Protein AF-A0A258MG38-F1 (afdb_monomer_lite)

Secondary structure (DSSP, 8-state):
-HHHHHHHHHHHHHHHHHHHHHHHHTT-GGGHHHHHHHHHHHHHHHHHHHHHH----HHHHHHHHHHHHHHHHHHHHHHHHHHHH---SSHHHHHHHHHHHHHHHHHHHHHHHS--------

Structure (mmCIF, N/CA/C/O backbone):
data_AF-A0A258MG38-F1
#
_entry.id   AF-A0A258MG38-F1
#
loop_
_atom_site.group_PDB
_atom_site.id
_atom_site.type_symbol
_atom_site.label_atom_id
_atom_site.label_alt_id
_atom_site.label_comp_id
_atom_site.label_asym_id
_atom_site.label_entity_id
_atom_site.label_seq_id
_atom_site.pdbx_PDB_ins_code
_atom_site.Cartn_x
_atom_site.Cartn_y
_atom_site.Cartn_z
_atom_site.occupancy
_atom_site.B_iso_or_equiv
_atom_site.auth_seq_id
_atom_site.auth_comp_id
_atom_site.auth_asym_id
_atom_site.auth_atom_id
_atom_site.pdbx_PDB_model_num
ATOM 1 N N . MET A 1 1 ? -23.939 3.182 2.422 1.00 60.88 1 MET A N 1
ATOM 2 C CA . MET A 1 1 ? -22.844 3.690 1.565 1.00 60.88 1 MET A CA 1
ATOM 3 C C . MET A 1 1 ? -21.629 2.763 1.587 1.00 60.88 1 MET A C 1
ATOM 5 O O . MET A 1 1 ? -20.920 2.687 0.595 1.00 60.88 1 MET A O 1
ATOM 9 N N . ASP A 1 2 ? -21.431 1.989 2.653 1.00 64.81 2 ASP A N 1
ATOM 10 C CA . ASP A 1 2 ? -20.208 1.202 2.882 1.00 64.81 2 ASP A CA 1
ATOM 11 C C . ASP A 1 2 ? -20.075 -0.035 1.966 1.00 64.81 2 ASP A C 1
ATOM 13 O O . ASP A 1 2 ? -18.987 -0.385 1.509 1.00 64.81 2 ASP A O 1
ATOM 17 N N . TYR A 1 3 ? -21.197 -0.643 1.563 1.00 69.00 3 TYR A N 1
ATOM 18 C CA . TYR A 1 3 ? -21.204 -1.711 0.550 1.00 69.00 3 TYR A CA 1
ATOM 19 C C . TYR A 1 3 ? -20.843 -1.219 -0.860 1.00 69.00 3 TYR A C 1
ATOM 21 O O . TYR A 1 3 ? -20.300 -1.978 -1.657 1.00 69.00 3 TYR A O 1
ATOM 29 N N . ALA A 1 4 ? -21.111 0.053 -1.175 1.00 77.06 4 ALA A N 1
ATOM 30 C CA . ALA A 1 4 ? -20.762 0.621 -2.477 1.00 77.06 4 ALA A CA 1
ATOM 31 C C . ALA A 1 4 ? -19.246 0.855 -2.593 1.00 77.06 4 ALA A C 1
ATOM 33 O O . ALA A 1 4 ? -18.666 0.611 -3.647 1.00 77.06 4 ALA A O 1
ATOM 34 N N . LEU A 1 5 ? -18.598 1.256 -1.492 1.00 75.06 5 LEU A N 1
ATOM 35 C CA . LEU A 1 5 ? -17.145 1.432 -1.402 1.00 75.06 5 LEU A CA 1
ATOM 36 C C . LEU A 1 5 ? -16.385 0.110 -1.562 1.00 75.06 5 LEU A C 1
ATOM 38 O O . LEU A 1 5 ? -15.429 0.040 -2.334 1.00 75.06 5 LEU A O 1
ATOM 42 N N . SER A 1 6 ? -16.834 -0.948 -0.887 1.00 76.31 6 SER A N 1
ATOM 43 C CA . SER A 1 6 ? -16.218 -2.276 -1.014 1.00 76.31 6 SER A CA 1
ATOM 44 C C . SER A 1 6 ? -16.442 -2.893 -2.399 1.00 76.31 6 SER A C 1
ATOM 46 O O . SER A 1 6 ? -15.507 -3.458 -2.967 1.00 76.31 6 SER A O 1
ATOM 48 N N . LEU A 1 7 ? -17.631 -2.725 -2.992 1.00 81.56 7 LEU A N 1
ATOM 49 C CA . LEU A 1 7 ? -17.914 -3.179 -4.358 1.00 81.56 7 LEU A CA 1
ATOM 50 C C . LEU A 1 7 ? -17.058 -2.440 -5.396 1.00 81.56 7 LEU A C 1
ATOM 52 O O . LEU A 1 7 ? -16.479 -3.072 -6.279 1.00 81.56 7 LEU A O 1
ATOM 56 N N . PHE A 1 8 ? -16.931 -1.117 -5.263 1.00 85.38 8 PHE A N 1
ATOM 57 C CA . PHE A 1 8 ? -16.081 -0.308 -6.132 1.00 85.38 8 PHE A CA 1
ATOM 58 C C . PHE A 1 8 ? -14.606 -0.714 -6.019 1.00 85.38 8 PHE A C 1
ATOM 60 O O . PHE A 1 8 ? -13.946 -0.913 -7.036 1.00 85.38 8 PHE A O 1
ATOM 67 N N . GLY A 1 9 ? 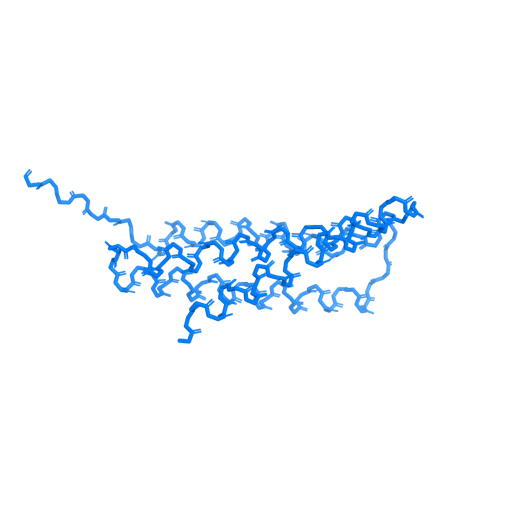-14.101 -0.912 -4.795 1.00 83.44 9 GLY A N 1
ATOM 68 C CA . GLY A 1 9 ? -12.729 -1.367 -4.563 1.00 83.44 9 GLY A CA 1
ATOM 69 C C . GLY A 1 9 ? -12.444 -2.746 -5.167 1.00 83.44 9 GLY A C 1
ATOM 70 O O . GLY A 1 9 ? -11.394 -2.949 -5.773 1.00 83.44 9 GLY A O 1
ATOM 71 N N . LEU A 1 10 ? -13.393 -3.683 -5.072 1.00 84.56 10 LEU A N 1
ATOM 72 C CA . LEU A 1 10 ? -13.272 -4.995 -5.713 1.00 84.56 10 LEU A CA 1
ATOM 73 C C . LEU A 1 10 ? -13.300 -4.899 -7.244 1.00 84.56 10 LEU A C 1
ATOM 75 O O . LEU A 1 10 ? -12.493 -5.556 -7.898 1.00 84.56 10 LEU A O 1
ATOM 79 N N . GLY A 1 11 ? -14.182 -4.069 -7.811 1.00 88.06 11 GLY A N 1
ATOM 80 C CA . GLY A 1 11 ? -14.256 -3.846 -9.256 1.00 88.06 11 GLY A CA 1
ATOM 81 C C . GLY A 1 11 ? -12.976 -3.224 -9.816 1.00 88.06 11 GLY A C 1
ATOM 82 O O . GLY A 1 11 ? -12.408 -3.730 -10.782 1.00 88.06 11 GLY A O 1
ATOM 83 N N . PHE A 1 12 ? -12.470 -2.177 -9.162 1.00 88.12 12 PHE A N 1
ATOM 84 C CA . PHE A 1 12 ? -11.228 -1.509 -9.553 1.00 88.12 12 PHE A CA 1
ATOM 85 C C . PHE A 1 12 ? -10.002 -2.420 -9.395 1.00 88.12 12 PHE A C 1
ATOM 87 O O . PHE A 1 12 ? -9.157 -2.487 -10.287 1.00 88.12 12 PHE A O 1
ATOM 94 N N . GLY A 1 13 ? -9.926 -3.181 -8.299 1.00 86.94 13 GLY A N 1
ATOM 95 C CA . GLY A 1 13 ? -8.874 -4.176 -8.095 1.00 86.94 13 GLY A CA 1
ATOM 96 C C . GLY A 1 13 ? -8.904 -5.290 -9.147 1.00 86.94 13 GLY A C 1
ATOM 97 O O . GLY A 1 13 ? -7.856 -5.667 -9.665 1.00 86.94 13 GLY A O 1
ATOM 98 N N . GLY A 1 14 ? -10.094 -5.775 -9.515 1.00 87.75 14 GLY A N 1
ATOM 99 C CA . GLY A 1 14 ? -10.269 -6.757 -10.589 1.00 87.75 14 GLY A CA 1
ATOM 100 C C . GLY A 1 14 ? -9.830 -6.228 -11.956 1.00 87.75 14 GLY A C 1
ATOM 101 O O . GLY A 1 14 ? -9.135 -6.927 -12.690 1.00 87.75 14 GLY A O 1
ATOM 102 N N . TYR A 1 15 ? -10.158 -4.974 -12.264 1.00 89.62 15 TYR A N 1
ATOM 103 C CA . TYR A 1 15 ? -9.717 -4.305 -13.488 1.00 89.62 15 TYR A CA 1
ATOM 104 C C . TYR A 1 15 ? -8.187 -4.169 -13.566 1.00 89.62 15 TYR A C 1
ATOM 106 O O . TYR A 1 15 ? -7.589 -4.483 -14.592 1.00 89.62 15 TYR A O 1
ATOM 114 N N . LEU A 1 16 ? -7.534 -3.779 -12.465 1.00 87.69 16 LEU A N 1
ATOM 115 C CA . LEU A 1 16 ? -6.069 -3.710 -12.381 1.00 87.69 16 LEU A CA 1
ATOM 116 C C . LEU A 1 16 ? -5.401 -5.075 -12.590 1.00 87.69 16 LEU A C 1
ATOM 118 O O . LEU A 1 16 ? -4.377 -5.158 -13.266 1.00 87.69 16 LEU A O 1
ATOM 122 N N . LEU A 1 17 ? -5.983 -6.145 -12.040 1.00 88.06 17 LEU A N 1
ATOM 123 C CA . LEU A 1 17 ? -5.490 -7.506 -12.256 1.00 88.06 17 LEU A CA 1
ATOM 124 C C . LEU A 1 17 ? -5.616 -7.921 -13.724 1.00 88.06 17 LEU A C 1
ATOM 126 O O . LEU A 1 17 ? -4.668 -8.476 -14.272 1.00 88.06 17 LEU A O 1
ATOM 130 N N . PHE A 1 18 ? -6.752 -7.624 -14.360 1.00 88.88 18 PHE A N 1
ATOM 131 C CA . PHE A 1 18 ? -6.971 -7.906 -15.778 1.00 88.88 18 PHE A CA 1
ATOM 132 C C . PHE A 1 18 ? -5.939 -7.191 -16.662 1.00 88.88 18 PHE A C 1
ATOM 134 O O . PHE A 1 18 ? -5.230 -7.847 -17.423 1.00 88.88 18 PHE A O 1
ATOM 141 N N . LEU A 1 19 ? -5.771 -5.875 -16.476 1.00 87.69 19 LEU A N 1
ATOM 142 C CA . LEU A 1 19 ? -4.759 -5.092 -17.193 1.00 87.69 19 LEU A CA 1
ATOM 143 C C . LEU A 1 19 ? -3.345 -5.623 -16.966 1.00 87.69 19 LEU A C 1
ATOM 145 O O . LEU A 1 19 ? -2.546 -5.694 -17.893 1.00 87.69 19 LEU A O 1
ATOM 149 N N . GLY A 1 20 ? -3.023 -5.990 -15.727 1.00 85.12 20 GLY A N 1
ATOM 150 C CA . GLY A 1 20 ? -1.706 -6.507 -15.400 1.00 85.12 20 GLY A CA 1
ATOM 151 C C . GLY A 1 20 ? -1.396 -7.831 -16.087 1.00 85.12 20 GLY A C 1
ATOM 152 O O . GLY A 1 20 ? -0.281 -8.006 -16.571 1.00 85.12 20 GLY A O 1
ATOM 153 N N . VAL A 1 21 ? -2.381 -8.729 -16.193 1.00 85.44 21 VAL A N 1
ATOM 154 C CA . VAL A 1 21 ? -2.241 -9.996 -16.923 1.00 85.44 21 VAL A CA 1
ATOM 155 C C . VAL A 1 21 ? -2.070 -9.753 -18.423 1.00 85.44 21 VAL A C 1
ATOM 157 O O . VAL A 1 21 ? -1.158 -10.327 -19.013 1.00 85.44 21 VAL A O 1
ATOM 160 N N . GLU A 1 22 ? -2.872 -8.878 -19.036 1.00 84.88 22 GLU A N 1
ATOM 161 C CA . GLU A 1 22 ? -2.713 -8.534 -20.458 1.00 84.88 22 GLU A CA 1
ATOM 162 C C . GLU A 1 22 ? -1.328 -7.948 -20.761 1.00 84.88 22 GLU A C 1
ATOM 164 O O . GLU A 1 22 ? -0.679 -8.337 -21.732 1.00 84.88 22 GLU A O 1
ATOM 169 N N . LEU A 1 23 ? -0.831 -7.057 -19.899 1.00 84.00 23 LEU A N 1
ATOM 170 C CA . LEU A 1 23 ? 0.464 -6.408 -20.090 1.00 84.00 23 LEU A CA 1
ATOM 171 C C . LEU A 1 23 ? 1.637 -7.397 -19.969 1.00 84.00 23 LEU A C 1
ATOM 173 O O . LEU A 1 23 ? 2.627 -7.289 -20.696 1.00 84.00 23 LEU A O 1
ATOM 177 N N . LEU A 1 24 ? 1.503 -8.392 -19.087 1.00 82.56 24 LEU A N 1
ATOM 178 C CA . LEU A 1 24 ? 2.486 -9.460 -18.898 1.00 82.56 24 LEU A CA 1
ATOM 179 C C . LEU A 1 24 ? 2.498 -10.431 -20.089 1.00 82.56 24 LEU A C 1
ATOM 181 O O . LEU A 1 24 ? 3.569 -10.839 -20.536 1.00 82.56 24 LEU A O 1
ATOM 185 N N . LEU A 1 25 ? 1.324 -10.739 -20.652 1.00 77.12 25 LEU A N 1
ATOM 186 C CA . LEU A 1 25 ? 1.193 -11.513 -21.894 1.00 77.12 25 LEU A CA 1
ATOM 187 C C . LEU A 1 25 ? 1.765 -10.763 -23.107 1.00 77.12 25 LEU A C 1
ATOM 189 O O . LEU A 1 25 ? 2.301 -11.390 -24.016 1.00 77.12 25 LEU A O 1
ATOM 193 N N . GLY A 1 26 ? 1.719 -9.428 -23.091 1.00 78.12 26 GLY A N 1
ATOM 194 C CA . GLY A 1 26 ? 2.377 -8.558 -24.070 1.00 78.12 26 GLY A CA 1
ATOM 195 C C . GLY A 1 26 ? 3.903 -8.457 -23.929 1.00 78.12 26 GLY A C 1
ATOM 196 O O . GLY A 1 26 ? 4.519 -7.667 -24.642 1.00 78.12 26 GLY A O 1
ATOM 197 N N . GLY A 1 27 ? 4.525 -9.211 -23.012 1.00 76.75 27 GLY A N 1
ATOM 198 C CA . GLY A 1 27 ? 5.979 -9.238 -22.812 1.00 76.75 27 GLY A CA 1
ATOM 199 C C . GLY A 1 27 ? 6.544 -8.038 -22.045 1.00 76.75 27 GLY A C 1
ATOM 200 O O . GLY A 1 27 ? 7.762 -7.886 -21.954 1.00 76.75 27 GLY A O 1
ATOM 201 N N . GLN A 1 28 ? 5.691 -7.182 -21.476 1.00 78.25 28 GLN A N 1
ATOM 202 C CA . GLN A 1 28 ? 6.130 -6.033 -20.693 1.00 78.25 28 GLN A CA 1
ATOM 203 C C . GLN A 1 28 ? 6.217 -6.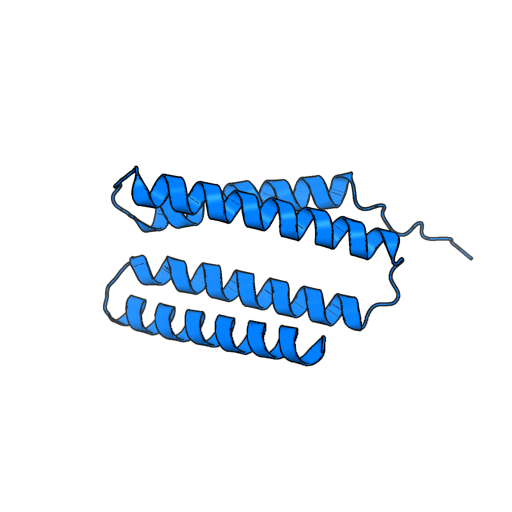403 -19.208 1.00 78.25 28 GLN A C 1
ATOM 205 O O . GLN A 1 28 ? 5.208 -6.604 -18.530 1.00 78.25 28 GLN A O 1
ATOM 210 N N . ASN A 1 29 ? 7.437 -6.398 -18.663 1.00 78.06 29 ASN A N 1
ATOM 211 C CA . ASN A 1 29 ? 7.692 -6.652 -17.236 1.00 78.06 29 ASN A CA 1
ATOM 212 C C . ASN A 1 29 ? 6.988 -5.650 -16.299 1.00 78.06 29 ASN A C 1
ATOM 214 O O . ASN A 1 29 ? 6.830 -5.918 -15.108 1.00 78.06 29 ASN A O 1
ATOM 218 N N . PHE A 1 30 ? 6.524 -4.513 -16.827 1.00 81.31 30 PHE A N 1
ATOM 219 C CA . PHE A 1 30 ? 5.719 -3.548 -16.084 1.00 81.31 30 PHE A CA 1
ATOM 220 C C . PHE A 1 30 ? 4.378 -4.128 -15.603 1.00 81.31 30 PHE A C 1
ATOM 222 O O . PHE A 1 30 ? 3.840 -3.635 -14.616 1.00 81.31 30 PHE A O 1
ATOM 229 N N . GLY A 1 31 ? 3.871 -5.213 -16.210 1.00 82.44 31 GLY A N 1
ATOM 230 C CA . GLY A 1 31 ? 2.616 -5.869 -15.810 1.00 82.44 31 GLY A CA 1
ATOM 231 C C . GLY A 1 31 ? 2.593 -6.363 -14.359 1.00 82.44 31 GLY A C 1
ATOM 232 O O . GLY A 1 31 ? 1.528 -6.487 -13.760 1.00 82.44 31 GLY A O 1
ATOM 233 N N . ILE A 1 32 ? 3.761 -6.557 -13.741 1.00 84.81 32 ILE A N 1
ATOM 234 C CA . ILE A 1 32 ? 3.886 -6.947 -12.330 1.00 84.81 32 ILE A CA 1
ATOM 235 C C . ILE A 1 32 ? 3.320 -5.860 -11.397 1.00 84.81 32 ILE A C 1
ATOM 237 O O . ILE A 1 32 ? 2.686 -6.176 -10.390 1.00 84.81 32 ILE A O 1
ATOM 241 N N . VAL A 1 33 ? 3.503 -4.579 -11.735 1.00 86.94 33 VAL A N 1
ATOM 242 C CA . VAL A 1 33 ? 3.059 -3.443 -10.911 1.00 86.94 33 VAL A CA 1
ATOM 243 C C . VAL A 1 33 ? 1.533 -3.431 -10.727 1.00 86.94 33 VAL A C 1
ATOM 245 O O . VAL A 1 33 ? 1.083 -3.554 -9.584 1.00 86.94 33 VAL A O 1
ATOM 248 N N . PRO A 1 34 ? 0.702 -3.344 -11.786 1.00 86.31 34 PRO A N 1
ATOM 249 C CA . PRO A 1 34 ? -0.751 -3.341 -11.639 1.00 86.31 34 PRO A CA 1
ATOM 250 C C . PRO A 1 34 ? -1.287 -4.627 -10.995 1.00 86.31 34 PRO A C 1
ATOM 252 O O . PRO A 1 34 ? -2.265 -4.548 -10.255 1.00 86.31 34 PRO A O 1
ATOM 255 N N . ILE A 1 35 ? -0.622 -5.781 -11.166 1.00 87.75 35 ILE A N 1
ATOM 256 C CA . ILE A 1 35 ? -0.997 -7.013 -10.453 1.00 87.75 35 ILE A CA 1
ATOM 257 C C . ILE A 1 35 ? -0.845 -6.833 -8.940 1.00 87.75 35 ILE A C 1
ATOM 259 O O . ILE A 1 35 ? -1.786 -7.091 -8.188 1.00 87.75 35 ILE A O 1
ATOM 263 N N . VAL A 1 36 ? 0.319 -6.368 -8.475 1.00 87.50 36 VAL A N 1
ATOM 264 C CA . VAL A 1 36 ? 0.566 -6.179 -7.038 1.00 87.50 36 VAL A CA 1
ATOM 265 C C . VAL A 1 36 ? -0.371 -5.119 -6.458 1.00 87.50 36 VAL A C 1
ATOM 267 O O . VAL A 1 36 ? -0.987 -5.353 -5.417 1.00 87.50 36 VAL A O 1
ATOM 270 N N . PHE A 1 37 ? -0.547 -3.984 -7.138 1.00 86.75 37 PHE A N 1
ATOM 271 C CA . PHE A 1 37 ? -1.477 -2.939 -6.697 1.00 86.75 37 PHE A CA 1
ATOM 272 C C . PHE A 1 37 ? -2.934 -3.426 -6.682 1.00 86.75 37 PHE A C 1
ATOM 274 O O . PHE A 1 37 ? -3.665 -3.136 -5.732 1.00 86.75 37 PHE A O 1
ATOM 281 N N . GLY A 1 38 ? -3.346 -4.225 -7.670 1.00 87.12 38 GLY A N 1
ATOM 282 C CA . GLY A 1 38 ? -4.658 -4.869 -7.714 1.00 87.12 38 GLY A CA 1
ATOM 283 C C . GLY A 1 38 ? -4.874 -5.822 -6.537 1.00 87.12 38 GLY A C 1
ATOM 284 O O . GLY A 1 38 ? -5.887 -5.724 -5.842 1.00 87.12 38 GLY A O 1
ATOM 285 N N . LEU A 1 39 ? -3.894 -6.681 -6.229 1.00 87.88 39 LEU A N 1
ATOM 286 C CA . LEU A 1 39 ? -3.939 -7.569 -5.060 1.00 87.88 39 LEU A CA 1
ATOM 287 C C . LEU A 1 39 ? -4.044 -6.786 -3.748 1.00 87.88 39 LEU A C 1
ATOM 289 O O . LEU A 1 39 ? -4.828 -7.154 -2.871 1.00 87.88 39 LEU A O 1
ATOM 293 N N . VAL A 1 40 ? -3.280 -5.705 -3.596 1.00 87.06 40 VAL A N 1
ATOM 294 C CA . VAL A 1 40 ? -3.335 -4.838 -2.411 1.00 87.06 40 VAL A CA 1
ATOM 295 C C . VAL A 1 40 ? -4.712 -4.178 -2.284 1.00 87.06 40 VAL A C 1
ATOM 297 O O . VAL A 1 40 ? -5.300 -4.198 -1.202 1.00 87.06 40 VAL A O 1
ATOM 300 N N . CYS A 1 41 ? -5.271 -3.667 -3.384 1.00 86.88 41 CYS A N 1
ATOM 301 C CA . CYS A 1 41 ? -6.603 -3.063 -3.414 1.00 86.88 41 CYS A CA 1
ATOM 302 C C . CYS A 1 41 ? -7.693 -4.062 -2.992 1.00 86.88 41 CYS A C 1
ATOM 304 O O . CYS A 1 41 ? -8.501 -3.768 -2.109 1.00 86.88 41 CYS A O 1
ATOM 306 N N . VAL A 1 42 ? -7.657 -5.284 -3.535 1.00 86.44 42 VAL A N 1
ATOM 307 C CA . VAL A 1 42 ? -8.587 -6.360 -3.159 1.00 86.44 42 VAL A CA 1
ATOM 308 C C . VAL A 1 42 ? -8.433 -6.740 -1.685 1.00 86.44 42 VAL A C 1
ATOM 310 O O . VAL A 1 42 ? -9.436 -6.935 -0.997 1.00 86.44 42 VAL A O 1
ATOM 313 N N . ASN A 1 43 ? -7.203 -6.827 -1.169 1.00 85.56 43 ASN A N 1
ATOM 314 C CA . ASN A 1 43 ? -6.969 -7.105 0.249 1.00 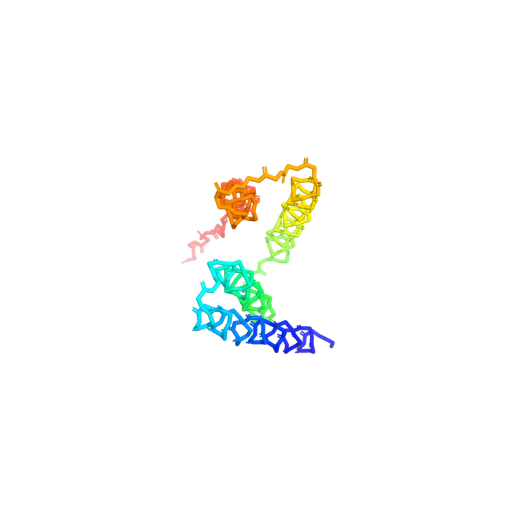85.56 43 ASN A CA 1
ATOM 315 C C . ASN A 1 43 ? -7.563 -6.013 1.148 1.00 85.56 43 ASN A C 1
ATOM 317 O O . ASN A 1 43 ? -8.228 -6.339 2.130 1.00 85.56 43 ASN A O 1
ATOM 321 N N . TYR A 1 44 ? -7.399 -4.736 0.796 1.00 82.69 44 TYR A N 1
ATOM 322 C CA . TYR A 1 44 ? -8.012 -3.641 1.547 1.00 82.69 44 TYR A CA 1
ATOM 323 C C . TYR A 1 44 ? -9.539 -3.651 1.475 1.00 82.69 44 TYR A C 1
ATOM 325 O O . TYR A 1 44 ? -10.181 -3.510 2.513 1.00 82.69 44 TYR A O 1
ATOM 333 N N . ALA A 1 45 ? -10.131 -3.907 0.306 1.00 83.94 45 ALA A N 1
ATOM 334 C CA . ALA A 1 45 ? -11.583 -4.036 0.170 1.00 83.94 45 ALA A CA 1
ATOM 335 C C . ALA A 1 45 ? -12.144 -5.204 1.009 1.00 83.94 45 ALA A C 1
ATOM 337 O O . ALA A 1 45 ? -13.198 -5.086 1.636 1.00 83.94 45 ALA A O 1
ATOM 338 N N . ARG A 1 46 ? -11.416 -6.327 1.084 1.00 81.19 46 ARG A N 1
ATOM 339 C CA . ARG A 1 46 ? -11.766 -7.463 1.954 1.00 81.19 46 ARG A CA 1
ATOM 340 C C . ARG A 1 46 ? -11.650 -7.121 3.437 1.00 81.19 46 ARG A C 1
ATOM 342 O O . ARG A 1 46 ? -12.482 -7.574 4.220 1.00 81.19 46 ARG A O 1
ATOM 349 N N . LEU A 1 47 ? -10.616 -6.380 3.837 1.00 78.12 47 LEU A N 1
ATOM 350 C CA . LEU A 1 47 ? -10.456 -5.924 5.220 1.00 78.12 47 LEU A CA 1
ATOM 351 C C . LEU A 1 47 ? -11.612 -5.006 5.621 1.00 78.12 47 LEU A C 1
ATOM 353 O O . LEU A 1 47 ? -12.209 -5.223 6.669 1.00 78.12 47 LEU A O 1
ATOM 357 N N . ASP A 1 48 ? -11.977 -4.058 4.760 1.00 77.75 48 ASP A N 1
ATOM 358 C CA . ASP A 1 48 ? -13.107 -3.150 4.970 1.00 77.75 48 ASP A CA 1
ATOM 359 C C . ASP A 1 48 ? -14.428 -3.919 5.157 1.00 77.75 48 ASP A C 1
ATOM 361 O O . ASP A 1 48 ? -15.143 -3.725 6.142 1.00 77.75 48 ASP A O 1
ATOM 365 N N . TYR A 1 49 ? -14.680 -4.919 4.303 1.00 77.19 49 TYR A N 1
ATOM 366 C CA . TYR A 1 49 ? -15.835 -5.812 4.439 1.00 77.19 49 TYR A CA 1
ATOM 367 C C . TYR A 1 49 ? -15.833 -6.615 5.755 1.00 77.19 49 TYR A C 1
ATOM 369 O O . TYR A 1 49 ? -16.870 -6.769 6.403 1.00 77.19 49 TYR A O 1
ATOM 377 N N . GLN A 1 50 ? -14.674 -7.125 6.187 1.00 72.44 50 GLN A N 1
ATOM 378 C CA . GLN A 1 50 ? -14.555 -7.837 7.465 1.00 72.44 50 GLN A CA 1
ATOM 379 C C . GLN A 1 50 ? -14.780 -6.920 8.671 1.00 72.44 50 GLN A C 1
ATOM 381 O O . GLN A 1 50 ? -15.378 -7.354 9.657 1.00 72.44 50 GLN A O 1
ATOM 386 N N . PHE A 1 51 ? -14.345 -5.660 8.601 1.00 69.19 51 PHE A N 1
ATOM 387 C CA . PHE A 1 51 ? -14.598 -4.675 9.650 1.00 69.19 51 PHE A CA 1
ATOM 388 C C . PHE A 1 51 ? -16.081 -4.323 9.766 1.00 69.19 51 PHE A C 1
ATOM 390 O O . PHE A 1 51 ? -16.581 -4.228 10.883 1.00 69.19 51 PHE A O 1
ATOM 397 N N . LEU A 1 52 ? -16.798 -4.227 8.643 1.00 69.75 52 LEU A N 1
ATOM 398 C CA . LEU A 1 52 ? -18.250 -4.013 8.625 1.00 69.75 52 LEU A CA 1
ATOM 399 C C . LEU A 1 52 ? -19.032 -5.168 9.272 1.00 69.75 52 LEU A C 1
ATOM 401 O O . LEU A 1 52 ? -20.095 -4.949 9.847 1.00 69.75 52 LEU A O 1
ATOM 405 N N . LYS A 1 53 ? -18.510 -6.399 9.200 1.00 68.75 53 LYS A N 1
ATOM 406 C CA . LYS A 1 53 ? -19.171 -7.609 9.721 1.00 68.75 53 LYS A CA 1
ATOM 407 C C . LYS A 1 53 ? -18.741 -7.989 11.151 1.00 68.75 53 LYS A C 1
ATOM 409 O O . LYS A 1 53 ? -19.373 -8.839 11.775 1.00 68.75 53 LYS A O 1
ATOM 414 N N . GLY A 1 54 ? -17.645 -7.425 11.663 1.00 62.12 54 GLY A N 1
ATOM 415 C CA . GLY A 1 54 ? -16.947 -7.916 12.855 1.00 62.12 54 GLY A CA 1
ATOM 416 C C . GLY A 1 54 ? -17.310 -7.225 14.176 1.00 62.12 54 GLY A C 1
ATOM 417 O O . GLY A 1 54 ? -17.235 -6.010 14.303 1.00 62.12 54 GLY A O 1
ATOM 418 N N . ASN A 1 55 ? -17.563 -8.029 15.216 1.00 56.19 55 ASN A N 1
ATOM 419 C CA . ASN A 1 55 ? -17.784 -7.618 16.613 1.00 56.19 55 ASN A CA 1
ATOM 420 C C . ASN A 1 55 ? -16.462 -7.261 17.346 1.00 56.19 55 ASN A C 1
ATOM 422 O O . ASN A 1 55 ? -16.097 -7.868 18.360 1.00 56.19 55 ASN A O 1
ATOM 426 N N . GLN A 1 56 ? -15.667 -6.359 16.765 1.00 64.69 56 GLN A N 1
ATOM 427 C CA . GLN A 1 56 ? -14.421 -5.847 17.350 1.00 64.69 56 GLN A CA 1
ATOM 428 C C . GLN A 1 56 ? -14.670 -4.497 18.029 1.00 64.69 56 GLN A C 1
ATOM 430 O O . GLN A 1 56 ? -15.579 -3.762 17.652 1.00 64.69 56 GLN A O 1
ATOM 435 N N . SER A 1 57 ? -13.856 -4.147 19.031 1.00 71.19 57 SER A N 1
ATOM 436 C CA . SER A 1 57 ? -14.005 -2.845 19.693 1.00 71.19 57 SER A CA 1
ATOM 437 C C . SER A 1 57 ? -13.798 -1.716 18.677 1.00 71.19 57 SER A C 1
ATOM 439 O O . SER A 1 57 ? -12.811 -1.724 17.932 1.00 71.19 57 SER A O 1
ATOM 441 N N . ILE A 1 58 ? -14.703 -0.731 18.674 1.00 76.25 58 ILE A N 1
ATOM 442 C CA . ILE A 1 58 ? -14.672 0.421 17.756 1.00 76.25 58 ILE A CA 1
ATOM 443 C C . ILE A 1 58 ? -13.295 1.102 17.777 1.00 76.25 58 ILE A C 1
ATOM 445 O O . ILE A 1 58 ? -12.755 1.456 16.732 1.00 76.25 58 ILE A O 1
ATOM 449 N N . LYS A 1 59 ? -12.671 1.206 18.958 1.00 74.88 59 LYS A N 1
ATOM 450 C CA . LYS A 1 59 ? -11.349 1.823 19.137 1.00 74.88 59 LYS A CA 1
ATOM 451 C C . LYS A 1 59 ? -10.226 1.034 18.453 1.00 74.88 59 LYS A C 1
ATOM 453 O O . LYS A 1 59 ? -9.318 1.627 17.878 1.00 74.88 59 LYS A O 1
ATOM 458 N N . THR A 1 60 ? -10.290 -0.296 18.502 1.00 76.25 60 THR A N 1
ATOM 459 C CA . THR A 1 60 ? -9.301 -1.196 17.885 1.00 76.25 60 THR A CA 1
ATOM 460 C C . THR A 1 60 ? -9.382 -1.126 16.361 1.00 76.25 60 THR A C 1
ATOM 462 O O . THR A 1 60 ? -8.354 -1.000 15.697 1.00 76.25 60 THR A O 1
ATOM 465 N N . VAL A 1 61 ? -10.604 -1.156 15.817 1.00 78.75 61 VAL A N 1
ATOM 466 C CA . VAL A 1 61 ? -10.861 -1.035 14.373 1.00 78.75 61 VAL A CA 1
ATOM 467 C C . VAL A 1 61 ? -10.428 0.335 13.862 1.00 78.75 61 VAL A C 1
ATOM 469 O O . VAL A 1 61 ? -9.699 0.420 12.875 1.00 78.75 61 VAL A O 1
ATOM 472 N N . TRP A 1 62 ? -10.804 1.402 14.570 1.00 81.25 62 TRP A N 1
ATOM 473 C CA . TRP A 1 62 ? -10.426 2.766 14.213 1.00 81.25 62 TRP A CA 1
ATOM 474 C C . TRP A 1 62 ? -8.905 2.950 14.174 1.00 81.25 62 TRP A C 1
ATOM 476 O O . TRP A 1 62 ? -8.383 3.457 13.185 1.00 81.25 62 TRP A O 1
ATOM 486 N N . MET A 1 63 ? -8.181 2.479 15.197 1.00 82.69 63 MET A N 1
ATOM 487 C CA . MET A 1 63 ? -6.720 2.606 15.255 1.00 82.69 63 MET A CA 1
ATOM 488 C C . MET A 1 63 ? -6.031 1.827 14.129 1.00 82.69 63 MET A C 1
ATOM 490 O O . MET A 1 63 ? -5.139 2.353 13.466 1.00 82.69 63 MET A O 1
ATOM 494 N N . GLY A 1 64 ? -6.463 0.586 13.881 1.00 82.69 64 GLY A N 1
ATOM 495 C CA . GLY A 1 64 ? -5.922 -0.226 12.792 1.00 82.69 64 GLY A CA 1
ATOM 496 C C . GLY A 1 64 ? -6.132 0.435 11.430 1.00 82.69 64 GLY A C 1
ATOM 497 O O . GLY A 1 64 ? -5.181 0.579 10.663 1.00 82.69 64 GLY A O 1
ATOM 498 N N . ASN A 1 65 ? -7.353 0.905 11.161 1.00 83.88 65 ASN A N 1
ATOM 499 C CA . ASN A 1 65 ? -7.681 1.555 9.896 1.00 83.88 65 ASN A CA 1
ATOM 500 C C . ASN A 1 65 ? -6.961 2.907 9.739 1.00 83.88 65 ASN A C 1
ATOM 502 O O . ASN A 1 65 ? -6.484 3.234 8.655 1.00 83.88 65 ASN A O 1
ATOM 506 N N . HIS A 1 66 ? -6.807 3.676 10.822 1.00 86.38 66 HIS A N 1
ATOM 507 C CA . HIS A 1 66 ? -6.054 4.930 10.808 1.00 86.38 66 HIS A CA 1
ATOM 508 C C . HIS A 1 66 ? -4.588 4.709 10.409 1.00 86.38 66 HIS A C 1
ATOM 510 O O . HIS A 1 66 ? -4.103 5.369 9.491 1.00 86.38 66 HIS A O 1
ATOM 516 N N . ILE A 1 67 ? -3.907 3.737 11.031 1.00 86.81 67 ILE A N 1
ATOM 517 C CA . ILE A 1 67 ? -2.511 3.393 10.710 1.00 86.81 67 ILE A CA 1
ATOM 518 C C . ILE A 1 67 ? -2.394 2.92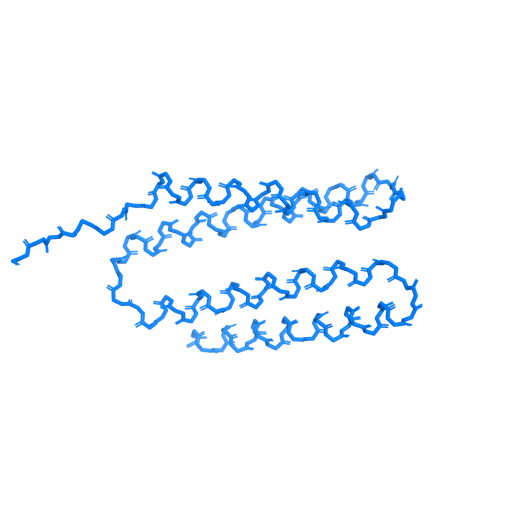9 9.256 1.00 86.81 67 ILE A C 1
ATOM 520 O O . ILE A 1 67 ? -1.549 3.431 8.521 1.00 86.81 67 ILE A O 1
ATOM 524 N N . ILE A 1 68 ? -3.260 2.010 8.822 1.00 86.31 68 ILE A N 1
ATOM 525 C CA . ILE A 1 68 ? -3.247 1.478 7.455 1.00 86.31 68 ILE A CA 1
ATOM 526 C C . ILE A 1 68 ? -3.406 2.602 6.422 1.00 86.31 68 ILE A C 1
ATOM 528 O O . ILE A 1 68 ? -2.630 2.677 5.470 1.00 86.31 68 ILE A O 1
ATOM 532 N N . ARG A 1 69 ? -4.373 3.507 6.620 1.00 86.81 69 ARG A N 1
ATOM 533 C CA . ARG A 1 69 ? -4.652 4.602 5.677 1.00 86.81 69 ARG A CA 1
ATOM 534 C C . ARG A 1 69 ? -3.538 5.648 5.652 1.00 86.81 69 ARG A C 1
ATOM 536 O O . ARG A 1 69 ? -3.166 6.097 4.572 1.00 86.81 69 ARG A O 1
ATOM 543 N N . MET A 1 70 ? -2.976 6.005 6.808 1.00 90.81 70 MET A N 1
ATOM 544 C CA . MET A 1 70 ? -1.853 6.950 6.895 1.00 90.81 70 MET A CA 1
ATOM 545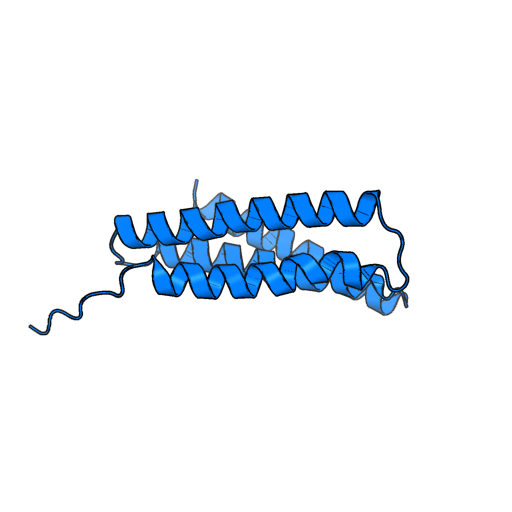 C C . MET A 1 70 ? -0.585 6.392 6.243 1.00 90.81 70 MET A C 1
ATOM 547 O O . MET A 1 70 ? 0.057 7.064 5.438 1.00 90.81 70 MET A O 1
ATOM 551 N N . MET A 1 71 ? -0.250 5.137 6.537 1.00 89.56 71 MET A N 1
ATOM 552 C CA . MET A 1 71 ? 0.914 4.476 5.948 1.00 89.56 71 MET A CA 1
ATOM 553 C C . MET A 1 71 ? 0.739 4.258 4.443 1.00 89.56 71 MET A C 1
ATOM 555 O O . MET A 1 71 ? 1.679 4.482 3.686 1.00 89.56 71 MET A O 1
ATOM 559 N N . GLY A 1 72 ? -0.462 3.879 3.993 1.00 88.38 72 GLY A N 1
ATOM 560 C CA . GLY A 1 72 ? -0.782 3.755 2.571 1.00 88.38 72 GLY A CA 1
ATOM 561 C C . GLY A 1 72 ? -0.575 5.067 1.810 1.00 88.38 72 GLY A C 1
ATOM 562 O O . GLY A 1 72 ? 0.042 5.065 0.746 1.00 88.38 72 GLY A O 1
ATOM 563 N N . ALA A 1 73 ? -1.007 6.194 2.387 1.00 89.94 73 ALA A N 1
ATOM 564 C CA . ALA A 1 73 ? -0.772 7.517 1.810 1.00 89.94 73 ALA A CA 1
ATOM 565 C C . ALA A 1 73 ? 0.725 7.864 1.733 1.00 89.94 73 ALA A C 1
ATOM 567 O O . ALA A 1 73 ? 1.177 8.359 0.703 1.00 89.94 73 ALA A O 1
ATOM 568 N N . MET A 1 74 ? 1.520 7.553 2.767 1.00 91.12 74 MET A N 1
ATOM 569 C CA . MET A 1 74 ? 2.976 7.734 2.693 1.00 91.12 74 MET A CA 1
ATOM 570 C C . MET A 1 74 ? 3.604 6.900 1.574 1.00 91.12 74 MET A C 1
ATOM 572 O O . MET A 1 74 ? 4.384 7.438 0.793 1.00 91.12 74 MET A O 1
ATOM 576 N N . ILE A 1 75 ? 3.260 5.610 1.467 1.00 90.94 75 ILE A N 1
ATOM 577 C CA . ILE A 1 75 ? 3.783 4.722 0.414 1.00 90.94 75 ILE A CA 1
ATOM 578 C C . ILE A 1 75 ? 3.486 5.309 -0.970 1.00 90.94 75 ILE A C 1
ATOM 580 O O . ILE A 1 75 ? 4.383 5.360 -1.812 1.00 90.94 75 ILE A O 1
ATOM 584 N N . ALA A 1 76 ? 2.261 5.794 -1.195 1.00 90.00 76 ALA A N 1
ATOM 585 C CA . ALA A 1 76 ? 1.867 6.413 -2.457 1.00 90.00 76 ALA A CA 1
ATOM 586 C C . ALA A 1 76 ? 2.707 7.663 -2.774 1.00 90.00 76 ALA A C 1
ATOM 588 O O . ALA A 1 76 ? 3.236 7.771 -3.879 1.00 90.00 76 ALA A O 1
ATOM 589 N N . SER A 1 77 ? 2.900 8.560 -1.802 1.00 92.25 77 SER A N 1
ATOM 590 C CA . SER A 1 77 ? 3.720 9.766 -1.974 1.00 92.25 77 SER A CA 1
ATOM 591 C C . SER A 1 77 ? 5.187 9.446 -2.275 1.00 92.25 77 SER A C 1
ATOM 593 O O . SER A 1 77 ? 5.762 10.024 -3.196 1.00 92.25 77 SER A O 1
ATOM 595 N N . TYR A 1 78 ? 5.793 8.498 -1.547 1.00 91.31 78 TYR A N 1
ATOM 596 C CA . TYR A 1 78 ? 7.169 8.062 -1.812 1.00 91.31 78 TYR A CA 1
ATOM 597 C C . TYR A 1 78 ? 7.306 7.417 -3.191 1.00 91.31 78 TYR A C 1
ATOM 599 O O . TYR A 1 78 ? 8.265 7.704 -3.904 1.00 91.31 78 TYR A O 1
ATOM 607 N N . THR A 1 79 ? 6.337 6.588 -3.585 1.00 90.06 79 THR A N 1
ATOM 608 C CA . THR A 1 79 ? 6.326 5.949 -4.908 1.00 90.06 79 THR A CA 1
ATOM 609 C C . THR A 1 79 ? 6.221 6.997 -6.013 1.00 90.06 79 THR A C 1
ATOM 611 O O . THR A 1 79 ? 7.019 6.976 -6.943 1.00 90.06 79 THR A O 1
ATOM 614 N N . ALA A 1 80 ? 5.308 7.965 -5.885 1.00 89.44 80 ALA A N 1
ATOM 615 C CA . ALA A 1 80 ? 5.151 9.045 -6.857 1.00 89.44 80 ALA A CA 1
ATOM 616 C C . ALA A 1 80 ? 6.427 9.891 -6.993 1.00 89.44 80 ALA A C 1
ATOM 618 O O . ALA A 1 80 ? 6.854 10.193 -8.105 1.00 89.44 80 ALA A O 1
ATOM 619 N N . PHE A 1 81 ? 7.072 10.231 -5.872 1.00 91.56 81 PHE A N 1
ATOM 620 C CA . PHE A 1 81 ? 8.329 10.976 -5.896 1.00 91.56 81 PHE A CA 1
ATOM 621 C C . PHE A 1 81 ? 9.458 10.180 -6.564 1.00 91.56 81 PHE A C 1
ATOM 623 O O . PHE A 1 81 ? 10.157 10.718 -7.422 1.00 91.56 81 PHE A O 1
ATOM 630 N N . LEU A 1 82 ? 9.626 8.902 -6.209 1.00 90.25 82 LEU A N 1
ATOM 631 C CA . LEU A 1 82 ? 10.680 8.050 -6.763 1.00 90.25 82 LEU A CA 1
ATOM 632 C C . LEU A 1 82 ? 10.503 7.820 -8.263 1.00 90.25 82 LEU A C 1
ATOM 634 O O . LEU A 1 82 ? 11.455 8.009 -9.008 1.00 90.25 82 LEU A O 1
ATOM 638 N N . VAL A 1 83 ? 9.295 7.474 -8.707 1.00 88.56 83 VAL A N 1
ATOM 639 C CA . VAL A 1 83 ? 9.010 7.166 -10.118 1.00 88.56 83 VAL A CA 1
ATOM 640 C C . VAL A 1 83 ? 9.197 8.388 -11.022 1.00 88.56 83 VAL A C 1
ATOM 642 O O . VAL A 1 83 ? 9.620 8.248 -12.165 1.00 88.56 83 VAL A O 1
ATOM 645 N N . VAL A 1 84 ? 8.909 9.597 -10.528 1.00 89.56 84 VAL A N 1
ATOM 646 C CA . VAL A 1 84 ? 9.070 10.830 -11.318 1.00 89.56 84 VAL A CA 1
ATOM 647 C C . VAL A 1 84 ? 10.529 11.291 -11.382 1.00 89.56 84 VAL A C 1
ATOM 649 O O . VAL A 1 84 ? 10.956 11.818 -12.408 1.00 89.56 84 VAL A O 1
ATOM 652 N N . ASN A 1 85 ? 11.297 11.115 -10.302 1.00 90.75 85 ASN A N 1
ATOM 653 C CA . ASN A 1 85 ? 12.655 11.664 -10.200 1.00 90.75 85 ASN A CA 1
ATOM 654 C C . ASN A 1 85 ? 13.757 10.665 -10.575 1.00 90.75 85 ASN A C 1
ATOM 656 O O . ASN A 1 85 ? 14.839 11.080 -10.983 1.00 90.75 85 ASN A O 1
ATOM 660 N N . VAL A 1 86 ? 13.514 9.362 -10.430 1.00 87.62 86 VAL A N 1
ATOM 661 C CA . VAL A 1 86 ? 14.512 8.310 -10.642 1.00 87.62 86 VAL A CA 1
ATOM 662 C C . VAL A 1 86 ? 14.055 7.409 -11.779 1.00 87.62 86 VAL A C 1
ATOM 664 O O . VAL A 1 86 ? 12.958 6.862 -11.747 1.00 87.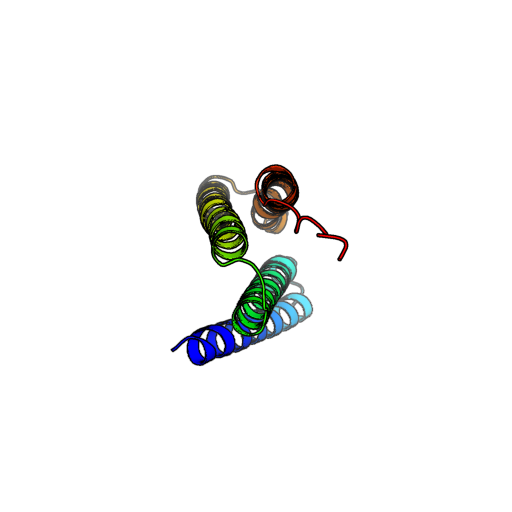62 86 VAL A O 1
ATOM 667 N N . LYS A 1 87 ? 14.926 7.220 -12.772 1.00 84.31 87 LYS A N 1
ATOM 668 C CA . LYS A 1 87 ? 14.745 6.230 -13.837 1.00 84.31 87 LYS A CA 1
ATOM 669 C C . LYS A 1 87 ? 15.742 5.107 -13.606 1.00 84.31 87 LYS A C 1
ATOM 671 O O . LYS A 1 87 ? 16.944 5.354 -13.550 1.00 84.31 87 LYS A O 1
ATOM 676 N N . MET A 1 88 ? 15.240 3.897 -13.412 1.00 80.69 88 MET A N 1
ATOM 677 C CA . MET A 1 88 ? 16.045 2.709 -13.159 1.00 80.69 88 MET A CA 1
ATOM 678 C C . MET A 1 88 ? 15.419 1.553 -13.918 1.00 80.69 88 MET A C 1
ATOM 680 O O . MET A 1 88 ? 14.216 1.346 -13.803 1.00 80.69 88 MET A O 1
ATOM 684 N N . ASP A 1 89 ? 16.235 0.789 -14.636 1.00 81.12 89 ASP A N 1
ATOM 685 C CA . ASP A 1 89 ? 15.824 -0.492 -15.194 1.00 81.12 89 ASP A CA 1
ATOM 686 C C . ASP A 1 89 ? 16.238 -1.616 -14.237 1.00 81.12 89 ASP A C 1
ATOM 688 O O . ASP A 1 89 ? 17.424 -1.726 -13.912 1.00 81.12 89 ASP A O 1
ATOM 692 N N . PRO A 1 90 ? 15.296 -2.451 -13.760 1.00 81.06 90 PRO A N 1
ATOM 693 C CA . PRO A 1 90 ? 13.882 -2.512 -14.142 1.00 81.06 90 PRO A CA 1
ATOM 694 C C . PRO A 1 90 ? 12.988 -1.499 -13.398 1.00 81.06 90 PRO A C 1
ATOM 696 O O . PRO A 1 90 ? 12.998 -1.447 -12.166 1.00 81.06 90 PRO A O 1
ATOM 699 N N . GLU A 1 91 ? 12.110 -0.796 -14.121 1.00 81.94 91 GLU A N 1
ATOM 700 C CA . GLU A 1 91 ? 11.252 0.252 -13.534 1.00 81.94 91 GLU A CA 1
ATOM 701 C C . GLU A 1 91 ? 10.315 -0.263 -12.430 1.00 81.94 91 GLU A C 1
ATOM 703 O O . GLU A 1 91 ? 10.046 0.441 -11.456 1.00 81.94 91 GLU A O 1
ATOM 708 N N . TRP A 1 92 ? 9.850 -1.514 -12.524 1.00 82.00 92 TRP A N 1
ATOM 709 C CA . TRP A 1 92 ? 8.938 -2.118 -11.544 1.00 82.00 92 TRP A CA 1
ATOM 710 C C . TRP A 1 92 ? 9.519 -2.162 -10.123 1.00 82.00 92 TRP A C 1
ATOM 712 O O . TRP A 1 92 ? 8.762 -2.169 -9.149 1.00 82.00 92 TRP A O 1
ATOM 722 N N . VAL A 1 93 ? 10.849 -2.148 -9.980 1.00 85.88 93 VAL A N 1
ATOM 723 C CA . VAL A 1 93 ? 11.515 -2.134 -8.672 1.00 85.88 93 VAL A CA 1
ATOM 724 C C . VAL A 1 93 ? 11.173 -0.850 -7.920 1.00 85.88 93 VAL A C 1
ATOM 726 O O . VAL A 1 93 ? 10.809 -0.915 -6.748 1.00 85.88 93 VAL A O 1
ATOM 729 N N . LEU A 1 94 ? 11.200 0.306 -8.591 1.00 86.88 94 LEU A N 1
ATOM 730 C CA . LEU A 1 94 ? 10.888 1.602 -7.974 1.00 86.88 94 LEU A CA 1
ATOM 731 C C . LEU A 1 94 ? 9.438 1.678 -7.479 1.00 86.88 94 LEU A C 1
ATOM 733 O O . LEU A 1 94 ? 9.165 2.314 -6.462 1.00 86.88 94 LEU A O 1
ATOM 737 N N . TRP A 1 95 ? 8.524 0.985 -8.158 1.00 85.38 95 TRP A N 1
ATOM 738 C CA . TRP A 1 95 ? 7.116 0.904 -7.774 1.00 85.38 95 TRP A CA 1
ATOM 739 C C . TRP A 1 95 ? 6.871 -0.014 -6.569 1.00 85.38 95 TRP A C 1
ATOM 741 O O . TRP A 1 95 ? 6.010 0.263 -5.730 1.00 85.38 95 TRP A O 1
ATOM 751 N N . LEU A 1 96 ? 7.616 -1.119 -6.463 1.00 86.56 96 LEU A N 1
ATOM 752 C CA . LEU A 1 96 ? 7.405 -2.119 -5.413 1.00 86.56 96 LEU A CA 1
ATOM 753 C C . LEU A 1 96 ? 8.234 -1.877 -4.152 1.00 86.56 96 LEU A C 1
ATOM 755 O O . LEU A 1 96 ? 7.812 -2.286 -3.071 1.00 86.56 96 LEU A O 1
ATOM 759 N N . LEU A 1 97 ? 9.377 -1.200 -4.253 1.00 87.62 97 LEU A N 1
ATOM 760 C CA . LEU A 1 97 ? 10.307 -1.003 -3.139 1.00 87.62 97 LEU A CA 1
ATOM 761 C C . LEU A 1 97 ? 9.658 -0.252 -1.954 1.00 87.62 97 LEU A C 1
ATOM 763 O O . LEU A 1 97 ? 9.708 -0.777 -0.834 1.00 87.62 97 LEU A O 1
ATOM 767 N N . PRO A 1 98 ? 8.952 0.883 -2.148 1.00 87.19 98 PRO A N 1
ATOM 768 C CA . PRO A 1 98 ? 8.251 1.561 -1.053 1.00 87.19 98 PRO A CA 1
ATOM 769 C C . PRO A 1 98 ? 7.115 0.717 -0.471 1.00 87.19 98 PRO A C 1
ATOM 771 O O . PRO A 1 98 ? 6.884 0.737 0.736 1.00 87.19 98 PRO A O 1
ATOM 774 N N . THR A 1 99 ? 6.427 -0.059 -1.310 1.00 87.69 99 THR A N 1
ATOM 775 C CA . THR A 1 99 ? 5.326 -0.938 -0.893 1.00 87.69 99 THR A CA 1
ATOM 776 C C . THR A 1 99 ? 5.834 -2.091 -0.032 1.00 87.69 99 THR A C 1
ATOM 778 O O . THR A 1 99 ? 5.227 -2.420 0.987 1.00 87.69 99 THR A O 1
ATOM 781 N N . LEU A 1 100 ? 6.980 -2.674 -0.386 1.00 87.62 100 LEU A N 1
ATOM 782 C CA . LEU A 1 100 ? 7.586 -3.779 0.348 1.00 87.62 100 LEU A CA 1
ATOM 783 C C . LEU A 1 100 ? 8.039 -3.325 1.742 1.00 87.62 100 LEU A C 1
ATOM 785 O O . LEU A 1 100 ? 7.627 -3.914 2.742 1.00 87.62 100 LEU A O 1
ATOM 789 N N . ILE A 1 101 ? 8.775 -2.212 1.818 1.00 88.88 101 ILE A N 1
ATOM 790 C CA . ILE A 1 101 ? 9.199 -1.603 3.089 1.00 88.88 101 ILE A CA 1
ATOM 791 C C . ILE A 1 101 ? 7.979 -1.160 3.911 1.00 88.88 101 ILE A C 1
ATOM 793 O O . ILE A 1 101 ? 7.860 -1.468 5.100 1.00 88.88 101 ILE A O 1
ATOM 797 N N . GLY A 1 102 ? 7.036 -0.476 3.265 1.00 85.62 102 GLY A N 1
ATOM 798 C CA . GLY A 1 102 ? 5.831 0.048 3.892 1.00 85.62 102 GLY A CA 1
ATOM 799 C C . GLY A 1 102 ? 4.925 -1.043 4.459 1.00 85.62 102 GLY A C 1
ATOM 800 O O . GLY A 1 102 ? 4.436 -0.901 5.576 1.00 85.62 102 GLY A O 1
ATOM 801 N N . SER A 1 103 ? 4.751 -2.164 3.754 1.00 85.62 103 SER A N 1
ATOM 802 C CA . SER A 1 103 ? 3.951 -3.301 4.231 1.00 85.62 103 SER A CA 1
ATOM 803 C C . SER A 1 103 ? 4.527 -3.930 5.507 1.00 85.62 103 SER A C 1
ATOM 805 O O . SER A 1 103 ? 3.778 -4.238 6.440 1.00 85.62 103 SER A O 1
ATOM 807 N N . GLY A 1 104 ? 5.858 -4.038 5.600 1.00 86.56 104 GLY A N 1
ATOM 808 C CA . GLY A 1 104 ? 6.548 -4.494 6.808 1.00 86.56 104 GLY A CA 1
ATOM 809 C C . GLY A 1 104 ? 6.322 -3.550 7.991 1.00 86.56 104 GLY A C 1
ATOM 810 O O . GLY A 1 104 ? 5.957 -3.994 9.083 1.00 86.56 104 GLY A O 1
ATOM 811 N N . LEU A 1 105 ? 6.457 -2.241 7.759 1.00 86.06 105 LEU A N 1
ATOM 812 C CA . LEU A 1 105 ? 6.199 -1.207 8.768 1.00 86.06 105 LEU A CA 1
ATOM 813 C C . LEU A 1 105 ? 4.739 -1.197 9.229 1.00 86.06 105 LEU A C 1
ATOM 815 O O . LEU A 1 105 ? 4.495 -1.110 10.431 1.00 86.06 105 LEU A O 1
ATOM 819 N N . ILE A 1 106 ? 3.773 -1.337 8.313 1.00 85.12 106 ILE A N 1
ATOM 820 C CA . ILE A 1 106 ? 2.347 -1.445 8.655 1.00 85.12 106 ILE A CA 1
ATOM 821 C C . ILE A 1 106 ? 2.142 -2.624 9.602 1.00 85.12 106 ILE A C 1
ATOM 823 O O . ILE A 1 106 ? 1.611 -2.442 10.692 1.00 85.12 106 ILE A O 1
ATOM 827 N N . SER A 1 107 ? 2.631 -3.813 9.242 1.00 83.56 107 SER A N 1
ATOM 828 C CA . SER A 1 107 ? 2.492 -5.010 10.079 1.00 83.56 107 SER A CA 1
ATOM 829 C C . SER A 1 107 ? 3.102 -4.821 11.476 1.00 83.56 107 SER A C 1
ATOM 831 O O . SER A 1 107 ? 2.483 -5.171 12.487 1.00 83.56 107 SER A O 1
ATOM 833 N N . TYR A 1 108 ? 4.285 -4.204 11.554 1.00 86.31 108 TYR A N 1
ATOM 834 C CA . TYR A 1 108 ? 4.950 -3.895 12.820 1.00 86.31 108 TYR A CA 1
ATOM 835 C C . TYR A 1 108 ? 4.145 -2.911 13.681 1.00 86.31 108 TYR A C 1
ATOM 837 O O . TYR A 1 108 ? 3.864 -3.192 14.849 1.00 86.31 108 TYR A O 1
ATOM 845 N N . PHE A 1 109 ? 3.724 -1.778 13.115 1.00 82.94 109 PHE A N 1
ATOM 846 C CA . PHE A 1 109 ? 2.990 -0.752 13.853 1.00 82.94 109 PHE A CA 1
ATOM 847 C C . PHE A 1 109 ? 1.584 -1.196 14.239 1.00 82.94 109 PHE A C 1
ATOM 849 O O . PHE A 1 109 ? 1.160 -0.944 15.366 1.00 82.94 109 PHE A O 1
ATOM 856 N N . THR A 1 110 ? 0.889 -1.923 13.364 1.00 81.44 110 THR A N 1
ATOM 857 C CA . THR A 1 110 ? -0.399 -2.535 13.689 1.00 81.44 110 THR A CA 1
ATOM 858 C C . THR A 1 110 ? -0.244 -3.486 14.874 1.00 81.44 110 THR A C 1
ATOM 860 O O . THR A 1 110 ? -1.004 -3.380 15.830 1.00 81.44 110 THR A O 1
ATOM 863 N N . ARG A 1 111 ? 0.776 -4.355 14.897 1.00 80.81 111 ARG A N 1
ATOM 864 C CA . ARG A 1 111 ? 1.023 -5.258 16.039 1.00 80.81 111 ARG A CA 1
ATOM 865 C C . ARG A 1 111 ? 1.385 -4.532 17.334 1.00 80.81 111 ARG A C 1
ATOM 867 O O . ARG A 1 111 ? 1.051 -5.028 18.407 1.00 80.81 111 ARG A O 1
ATOM 874 N N . LYS A 1 112 ? 2.086 -3.402 17.239 1.00 81.88 112 LYS A N 1
ATOM 875 C CA . LYS A 1 112 ? 2.551 -2.632 18.398 1.00 81.88 112 LYS A CA 1
ATOM 876 C C . LYS A 1 112 ? 1.455 -1.764 19.018 1.00 81.88 112 LYS A C 1
ATOM 878 O O . LYS A 1 112 ? 1.380 -1.673 20.238 1.00 81.88 112 LYS A O 1
ATOM 883 N N . PHE A 1 113 ? 0.633 -1.119 18.190 1.00 79.31 113 PHE A N 1
ATOM 884 C CA . PHE A 1 113 ? -0.311 -0.088 18.632 1.00 79.31 113 PHE A CA 1
ATOM 885 C C . PHE A 1 113 ? -1.769 -0.532 18.658 1.00 79.31 113 PHE A C 1
ATOM 887 O O . PHE A 1 113 ? -2.571 0.095 19.349 1.00 79.31 113 PHE A O 1
ATOM 894 N N . VAL A 1 114 ? -2.140 -1.595 17.940 1.00 75.69 114 VAL A N 1
ATOM 895 C CA . VAL A 1 114 ? -3.499 -2.132 18.015 1.00 75.69 114 VAL A CA 1
ATOM 896 C C . VAL A 1 114 ? -3.573 -3.063 19.228 1.00 75.69 114 VAL A C 1
ATOM 898 O O . VAL A 1 114 ? -2.941 -4.123 19.223 1.00 75.69 114 VAL A O 1
ATOM 901 N N . PRO A 1 115 ? -4.316 -2.695 20.290 1.00 64.25 115 PRO A N 1
ATOM 902 C CA . PRO A 1 115 ? -4.409 -3.523 21.483 1.00 64.25 115 PRO A CA 1
ATOM 903 C C . PRO A 1 115 ? -5.043 -4.868 21.117 1.00 64.25 115 PRO A C 1
ATOM 905 O O . PRO A 1 115 ? -6.133 -4.913 20.537 1.00 64.25 115 PRO A O 1
ATOM 908 N N . LYS A 1 116 ? -4.360 -5.972 21.453 1.00 60.38 116 LYS A N 1
ATOM 909 C CA . LYS A 1 116 ? -4.932 -7.318 21.330 1.00 60.38 116 LYS A CA 1
ATOM 910 C C . LYS A 1 116 ? -6.204 -7.378 22.170 1.00 60.38 116 LYS A C 1
ATOM 912 O O . LYS A 1 116 ? -6.243 -6.823 23.268 1.00 60.38 116 LYS A O 1
ATOM 917 N N . LYS A 1 117 ? -7.231 -8.068 21.663 1.00 53.41 117 LYS A N 1
ATOM 918 C CA . LYS A 1 117 ? -8.425 -8.405 22.446 1.00 53.41 117 LYS A CA 1
ATOM 919 C C . LYS A 1 117 ? -7.922 -9.023 23.753 1.00 53.41 117 LYS A C 1
ATOM 921 O O . LYS A 1 117 ? -7.278 -10.070 23.711 1.00 53.41 117 LYS A O 1
ATOM 926 N N . SER A 1 118 ? -8.134 -8.353 24.887 1.00 46.34 118 SER A N 1
ATOM 927 C CA . SER A 1 118 ? -7.964 -9.008 26.180 1.00 46.34 118 SER A CA 1
ATOM 928 C C . SER A 1 118 ? -8.956 -10.159 26.145 1.00 46.34 118 SER A C 1
ATOM 930 O O . SER A 1 118 ? -10.166 -9.932 26.072 1.00 46.34 118 SER A O 1
ATOM 932 N N . ALA A 1 119 ? -8.441 -11.383 26.051 1.00 46.44 119 ALA A N 1
ATOM 933 C CA . ALA A 1 119 ? -9.235 -12.559 26.311 1.00 46.44 119 ALA A CA 1
ATOM 934 C C . ALA A 1 119 ? -9.634 -12.446 27.782 1.00 46.44 119 ALA A C 1
ATOM 936 O O . ALA A 1 119 ? -8.898 -12.872 28.665 1.00 46.44 119 ALA A O 1
ATOM 937 N N . LYS A 1 120 ? -10.757 -11.775 28.057 1.00 40.19 120 LYS A N 1
ATOM 938 C CA . LYS A 1 120 ? -11.476 -12.005 29.298 1.00 40.19 120 LYS A CA 1
ATOM 939 C C . LYS A 1 120 ? -11.954 -13.445 29.206 1.00 40.19 120 LYS A C 1
ATOM 941 O O . LYS A 1 120 ? -12.948 -13.729 28.543 1.00 40.19 120 LYS A O 1
ATOM 946 N N . THR A 1 121 ? -11.161 -14.330 29.793 1.00 44.88 121 THR A N 1
ATOM 947 C CA . THR A 1 121 ? -11.616 -15.577 30.387 1.00 44.88 121 THR A CA 1
ATOM 948 C C . THR A 1 121 ? -12.815 -15.216 31.259 1.00 44.88 121 THR A C 1
ATOM 950 O O . THR A 1 121 ? -12.676 -14.440 32.207 1.00 44.88 121 THR A O 1
ATOM 953 N N . VAL A 1 122 ? -13.994 -15.668 30.844 1.00 46.88 122 VAL A N 1
ATOM 954 C CA . VAL A 1 122 ? -15.158 -15.808 31.722 1.00 46.88 122 VAL A CA 1
ATOM 955 C C . VAL A 1 122 ? -15.157 -17.252 32.182 1.00 46.88 122 VAL A C 1
ATOM 957 O O . VAL A 1 122 ? -14.901 -18.113 31.308 1.00 46.88 122 VAL A O 1
#

pLDDT: mean 80.78, std 10.7, range [40.19, 92.25]

Radius of gyration: 16.98 Å; chains: 1; bounding box: 39×28×56 Å

Foldseek 3Di:
DLVVVLVVLLVQLVVLCVQLVVCVVVVHPLSVLSPVVSVVSNVVSVLSVCVVVDPDDPVLSVVLVVLVVVLVVVLVVQLVVCLVPDDDPVSVCSSCVSVVVSVVVSVVCNVVPRDDPPPPDD

Sequence (122 aa):
MDYALSLFGLGFGGYLLFLGVELLLGGQNFGIVPIVFGLVCVNYARLDYQFLKGNQSIKTVWMGNHIIRMMGAMIASYTAFLVVNVKMDPEWVLWLLPTLIGSGLISYFTRKFVPKKSAKTV